Protein AF-A0A7S0G8K8-F1 (afdb_monomer_lite)

pLDDT: mean 78.52, std 16.28, range [44.81, 98.12]

Secondary structure (DSSP, 8-state):
----EEEETTT--EEEHHHHIIIIITTT--B-TTT--B--GGGEEES--TT-HHHHHHHHHHHHHHHHHHHHHHHHTS---HHHHHHHHHHHHHHHHHHHHT-

Sequence (103 aa):
KNSHVVAVKTTGNVYSYDAVKELNLKTRSMKDLLTGEPFVKKDILTLADKGNLSLRRIADSKVRQRAMDERKKSQASVRLDSTATRALNQASKNTELVEKNNQ

Organism: NCBI:txid101924

Foldseek 3Di:
DFFWKKAQQVPRDIDTPVCCCVPPVVVVQQADPPPRHHGDPVRIGIDDGPPCCVVVCVVVVVVVVVVVVVVVVVVVPPPDDPVVVVVVVVVVVVVVVVVVVVD

Structure (mmCIF, N/CA/C/O backbone):
data_AF-A0A7S0G8K8-F1
#
_entry.id   AF-A0A7S0G8K8-F1
#
loop_
_atom_site.group_PDB
_atom_site.id
_atom_site.type_symbol
_atom_site.label_atom_id
_atom_site.label_alt_id
_atom_site.label_comp_id
_atom_site.label_asym_id
_atom_site.label_entity_id
_atom_site.label_seq_id
_atom_site.pdbx_PDB_ins_code
_atom_site.Cartn_x
_atom_site.Cartn_y
_atom_site.Cartn_z
_atom_site.occupancy
_atom_site.B_iso_or_equiv
_atom_site.auth_seq_id
_atom_site.auth_comp_id
_atom_site.auth_asym_id
_atom_site.auth_atom_id
_atom_site.pdbx_PDB_model_num
ATOM 1 N N . LYS A 1 1 ? 11.263 9.135 2.240 1.00 51.28 1 LYS A N 1
ATOM 2 C CA . LYS A 1 1 ? 9.821 8.778 2.254 1.00 51.28 1 LYS A CA 1
ATOM 3 C C . LYS A 1 1 ? 9.556 7.859 1.066 1.00 51.28 1 LYS A C 1
ATOM 5 O O . LYS A 1 1 ? 9.678 8.321 -0.061 1.00 51.28 1 LYS A O 1
ATOM 10 N N . ASN A 1 2 ? 9.279 6.573 1.294 1.00 54.66 2 ASN A N 1
ATOM 11 C CA . ASN A 1 2 ? 8.923 5.648 0.213 1.00 54.66 2 ASN A CA 1
ATOM 12 C C . ASN A 1 2 ? 7.427 5.780 -0.067 1.00 54.66 2 ASN A C 1
ATOM 14 O O . ASN A 1 2 ? 6.620 5.086 0.547 1.00 54.66 2 ASN A O 1
ATOM 18 N N . SER A 1 3 ? 7.073 6.700 -0.965 1.00 67.69 3 SER A N 1
ATOM 19 C CA . SER A 1 3 ? 5.704 6.893 -1.446 1.00 67.69 3 SER A CA 1
ATOM 20 C C . SER A 1 3 ? 5.290 5.704 -2.309 1.00 67.69 3 SER A C 1
ATOM 22 O O . SER A 1 3 ? 5.483 5.720 -3.523 1.00 67.69 3 SER A O 1
ATOM 24 N N . HIS A 1 4 ? 4.768 4.660 -1.673 1.00 85.56 4 HIS A N 1
ATOM 25 C CA . HIS A 1 4 ? 4.140 3.536 -2.353 1.00 85.56 4 HIS A CA 1
ATOM 26 C C . HIS A 1 4 ? 2.678 3.437 -1.939 1.00 85.56 4 HIS A C 1
ATOM 28 O O . HIS A 1 4 ? 2.285 3.818 -0.831 1.00 85.56 4 HIS A O 1
ATOM 34 N N . VAL A 1 5 ? 1.876 2.957 -2.879 1.00 93.00 5 VAL A N 1
ATOM 35 C CA . VAL A 1 5 ? 0.455 2.701 -2.682 1.00 93.00 5 VAL A CA 1
ATOM 36 C C . VAL A 1 5 ? 0.232 1.217 -2.455 1.00 93.00 5 VAL A C 1
ATOM 38 O O . VAL A 1 5 ? 0.970 0.371 -2.978 1.00 93.00 5 VAL A O 1
ATOM 41 N N . VAL A 1 6 ? -0.790 0.922 -1.665 1.00 94.81 6 VAL A N 1
ATOM 42 C CA . VAL A 1 6 ? -1.239 -0.432 -1.375 1.00 94.81 6 VAL A CA 1
ATOM 43 C C . VAL A 1 6 ? -2.720 -0.567 -1.697 1.00 94.81 6 VAL A C 1
ATOM 45 O O . VAL A 1 6 ? -3.472 0.391 -1.537 1.00 94.81 6 VAL A O 1
ATOM 48 N N . ALA A 1 7 ? -3.133 -1.748 -2.133 1.00 97.12 7 ALA A N 1
ATOM 49 C CA . ALA A 1 7 ? -4.530 -2.122 -2.276 1.00 97.12 7 ALA A CA 1
ATOM 50 C C . ALA A 1 7 ? -4.940 -3.082 -1.159 1.00 97.12 7 ALA A C 1
ATOM 52 O O . ALA A 1 7 ? -4.156 -3.950 -0.771 1.00 97.12 7 ALA A O 1
ATOM 53 N N . VAL A 1 8 ? -6.171 -2.951 -0.673 1.00 97.94 8 VAL A N 1
ATOM 54 C CA . VAL A 1 8 ? -6.815 -3.959 0.172 1.00 97.94 8 VAL A CA 1
ATOM 55 C C . VAL A 1 8 ? -7.486 -4.975 -0.749 1.00 97.94 8 VAL A C 1
ATOM 57 O O . VAL A 1 8 ? -8.381 -4.634 -1.513 1.00 97.94 8 VAL A O 1
ATOM 60 N N . LYS A 1 9 ? -7.038 -6.234 -0.714 1.00 97.25 9 LYS A N 1
ATOM 61 C CA . LYS A 1 9 ? -7.471 -7.289 -1.646 1.00 97.25 9 LYS A CA 1
ATOM 62 C C . LYS A 1 9 ? -8.978 -7.555 -1.609 1.00 97.25 9 LYS A C 1
ATOM 64 O O . LYS A 1 9 ? -9.545 -7.883 -2.645 1.00 97.25 9 LYS A O 1
ATOM 69 N N . THR A 1 10 ? -9.597 -7.478 -0.432 1.00 97.00 10 THR A N 1
ATOM 70 C CA . THR A 1 10 ? -11.015 -7.814 -0.236 1.00 97.00 10 THR A CA 1
ATOM 71 C C . THR A 1 10 ? -11.944 -6.779 -0.863 1.00 97.00 10 THR A C 1
ATOM 73 O O . THR A 1 10 ? -12.896 -7.158 -1.534 1.00 97.00 10 THR A O 1
ATOM 76 N N . THR A 1 11 ? -11.631 -5.493 -0.705 1.00 97.88 11 THR A N 1
ATOM 77 C CA . THR A 1 11 ? -12.471 -4.371 -1.156 1.00 97.88 11 THR A CA 1
ATOM 78 C C . THR A 1 11 ? -12.013 -3.767 -2.481 1.00 97.88 11 THR A C 1
ATOM 80 O O . THR A 1 11 ? -12.770 -3.065 -3.143 1.00 97.88 11 THR A O 1
ATOM 83 N N . GLY A 1 12 ? -10.757 -3.997 -2.871 1.00 96.56 12 GLY A N 1
ATOM 84 C CA . GLY A 1 12 ? -10.126 -3.364 -4.029 1.00 96.56 12 GLY A CA 1
ATOM 85 C C . GLY A 1 12 ? -9.723 -1.902 -3.802 1.00 96.56 12 GLY A C 1
ATOM 86 O O . GLY A 1 12 ? -9.163 -1.286 -4.710 1.00 96.56 12 GLY A O 1
ATOM 87 N N . ASN A 1 13 ? -9.958 -1.342 -2.610 1.00 97.81 13 ASN A N 1
ATOM 88 C CA . ASN A 1 13 ? -9.633 0.050 -2.317 1.00 97.81 13 ASN A CA 1
ATOM 89 C C . ASN A 1 13 ? -8.119 0.273 -2.249 1.00 97.81 13 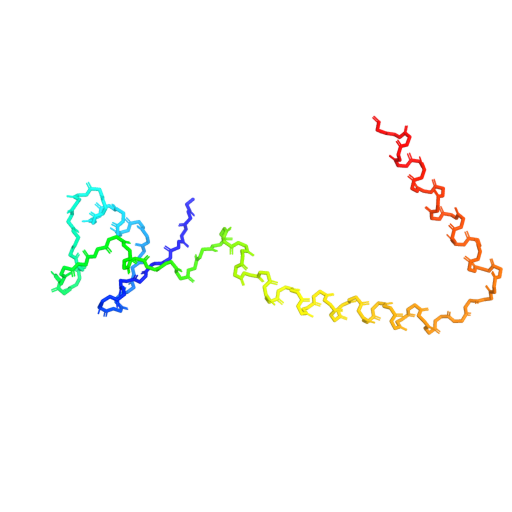ASN A C 1
ATOM 91 O O . ASN A 1 13 ? -7.372 -0.546 -1.705 1.00 97.81 13 ASN A O 1
ATOM 95 N N . VAL A 1 14 ? -7.667 1.412 -2.782 1.00 96.56 14 VAL A N 1
ATOM 96 C CA . VAL A 1 14 ? -6.248 1.780 -2.873 1.00 96.56 14 VAL A CA 1
ATOM 97 C C . VAL A 1 14 ? -5.952 2.968 -1.967 1.00 96.56 14 VAL A C 1
ATOM 99 O O . VAL A 1 14 ? -6.632 3.991 -2.017 1.00 96.56 14 VAL A O 1
ATOM 102 N N . TYR A 1 15 ? -4.888 2.852 -1.177 1.00 95.75 15 TYR A N 1
ATOM 103 C CA . TYR A 1 15 ? -4.471 3.849 -0.199 1.00 95.75 15 TYR A CA 1
ATOM 104 C C . TYR A 1 15 ? -2.968 4.111 -0.275 1.00 95.75 15 TYR A C 1
ATOM 106 O O . TYR A 1 15 ? -2.189 3.317 -0.812 1.00 95.75 15 TYR A O 1
ATOM 114 N N . SER A 1 16 ? -2.528 5.217 0.326 1.00 94.44 16 SER A N 1
ATOM 115 C CA . SER A 1 16 ? -1.111 5.384 0.638 1.00 94.44 16 SER A CA 1
ATOM 116 C C . SER A 1 16 ? -0.701 4.382 1.720 1.00 94.44 16 SER A C 1
ATOM 118 O O . SER A 1 16 ? -1.456 4.116 2.660 1.00 94.44 16 SER A O 1
ATOM 120 N N . TYR A 1 17 ? 0.516 3.840 1.623 1.00 94.19 17 TYR A N 1
ATOM 121 C CA . TYR A 1 17 ? 1.030 2.959 2.672 1.00 94.19 17 TYR A CA 1
ATOM 122 C C . TYR A 1 17 ? 1.060 3.649 4.041 1.00 94.19 17 TYR A C 1
ATOM 124 O O . TYR A 1 17 ? 0.772 3.014 5.050 1.00 94.19 17 TYR A O 1
ATOM 132 N N . ASP A 1 18 ? 1.353 4.953 4.078 1.00 93.88 18 ASP A N 1
ATOM 133 C CA . ASP A 1 18 ? 1.359 5.730 5.319 1.00 93.88 18 ASP A CA 1
ATOM 134 C C . ASP A 1 18 ? -0.025 5.728 5.992 1.00 93.88 18 ASP A C 1
ATOM 136 O O . ASP A 1 18 ? -0.103 5.507 7.197 1.00 93.88 18 ASP A O 1
ATOM 140 N N . ALA A 1 19 ? -1.121 5.872 5.234 1.00 95.25 19 ALA A N 1
ATOM 141 C CA . ALA A 1 19 ? -2.471 5.812 5.796 1.00 95.25 19 ALA A CA 1
ATOM 142 C C . ALA A 1 19 ? -2.773 4.436 6.407 1.00 95.25 19 ALA A C 1
ATOM 144 O O . ALA A 1 19 ? -3.171 4.352 7.568 1.00 95.25 19 ALA A O 1
ATOM 145 N N . VAL A 1 20 ? -2.506 3.353 5.670 1.00 95.69 20 VAL A N 1
ATOM 146 C CA . VAL A 1 20 ? -2.726 1.981 6.167 1.00 95.69 20 VAL A CA 1
ATOM 147 C C . VAL A 1 20 ? -1.822 1.674 7.364 1.00 95.69 20 VAL A C 1
ATOM 149 O O . VAL A 1 20 ? -2.221 1.006 8.319 1.00 95.69 20 VAL A O 1
ATOM 152 N N . LYS A 1 21 ? -0.594 2.196 7.367 1.00 95.19 21 LYS A N 1
ATOM 153 C CA . LYS A 1 21 ? 0.340 2.040 8.481 1.00 95.19 21 LYS A CA 1
ATOM 154 C C . LYS A 1 21 ? -0.169 2.724 9.747 1.00 95.19 21 LYS A C 1
ATOM 156 O O . LYS A 1 21 ? -0.186 2.085 10.798 1.00 95.19 21 LYS A O 1
ATOM 161 N N . GLU A 1 22 ? -0.545 3.996 9.661 1.00 96.50 22 GLU A N 1
ATOM 162 C CA . GLU A 1 22 ? -0.967 4.781 10.823 1.00 96.50 22 GLU A CA 1
ATOM 163 C C . GLU A 1 22 ? -2.347 4.354 11.334 1.00 96.50 22 GLU A C 1
ATOM 165 O O . GLU A 1 22 ? -2.517 4.196 12.538 1.00 96.50 22 GLU A O 1
ATOM 170 N N . LEU A 1 23 ? -3.311 4.111 10.441 1.00 97.31 23 LEU A N 1
ATOM 171 C CA . LEU A 1 23 ? -4.715 3.915 10.813 1.00 97.31 23 LEU A CA 1
ATOM 172 C C . LEU A 1 23 ? -5.129 2.452 10.972 1.00 97.31 23 LEU A C 1
ATOM 174 O O . LEU A 1 23 ? -6.105 2.196 11.675 1.00 97.31 23 LEU A O 1
ATOM 178 N N . ASN A 1 24 ? -4.396 1.501 10.379 1.00 97.69 24 ASN A N 1
ATOM 179 C CA . ASN A 1 24 ? -4.695 0.072 10.503 1.00 97.69 24 ASN A CA 1
ATOM 180 C C . ASN A 1 24 ? -3.604 -0.692 11.259 1.00 97.69 24 ASN A C 1
ATOM 182 O O . ASN A 1 24 ? -3.877 -1.341 12.269 1.00 97.69 24 ASN A O 1
ATOM 186 N N . LEU A 1 25 ? -2.353 -0.629 10.790 1.00 96.62 25 LEU A N 1
ATOM 187 C CA . LEU A 1 25 ? -1.283 -1.485 11.319 1.00 96.62 25 LEU A CA 1
ATOM 188 C C . LEU A 1 25 ? -0.855 -1.090 12.737 1.00 96.62 25 LEU A C 1
ATOM 190 O O . LEU A 1 25 ? -0.671 -1.968 13.579 1.00 96.62 25 LEU A O 1
ATOM 194 N N . LYS A 1 26 ? -0.692 0.209 13.015 1.00 96.94 26 LYS A N 1
ATOM 195 C CA . LYS A 1 26 ? -0.299 0.691 14.350 1.00 96.94 26 LYS A CA 1
ATOM 196 C C . LYS A 1 26 ? -1.426 0.582 15.372 1.00 96.94 26 LYS A C 1
ATOM 198 O O . LYS A 1 26 ? -1.183 0.173 16.502 1.00 96.94 26 LYS A O 1
ATOM 203 N N . THR A 1 27 ? -2.645 0.920 14.967 1.00 96.75 27 THR A N 1
ATOM 204 C CA . THR A 1 27 ? -3.847 0.882 15.819 1.00 96.75 27 THR A CA 1
ATOM 205 C C . THR A 1 27 ? -4.391 -0.533 16.013 1.00 96.75 27 THR A C 1
ATOM 207 O O . THR A 1 27 ? -5.250 -0.739 16.864 1.00 96.75 27 THR A O 1
ATOM 210 N N . ARG A 1 28 ? -3.917 -1.507 15.220 1.00 95.44 28 ARG A N 1
ATOM 211 C CA . ARG A 1 28 ? -4.458 -2.874 15.121 1.00 95.44 28 ARG A CA 1
ATOM 212 C C . ARG A 1 28 ? -5.925 -2.921 14.668 1.00 95.44 28 ARG A C 1
ATOM 214 O O . ARG A 1 28 ? -6.600 -3.926 14.877 1.00 95.44 28 ARG A O 1
ATOM 221 N N . SER A 1 29 ? -6.410 -1.866 14.012 1.00 96.50 29 SER A N 1
ATOM 222 C CA . SER A 1 29 ? -7.751 -1.810 13.428 1.00 96.50 29 SER A CA 1
ATOM 223 C C . SER A 1 29 ? -7.713 -2.297 11.980 1.00 96.50 29 SER A C 1
ATOM 225 O O . SER A 1 29 ? -7.481 -1.527 11.053 1.00 96.50 29 SER A O 1
ATOM 227 N N . MET A 1 30 ? -7.913 -3.595 11.758 1.00 97.38 30 MET A N 1
ATOM 228 C CA . MET A 1 30 ? -7.848 -4.202 10.421 1.00 97.38 30 MET A CA 1
ATOM 229 C C . MET A 1 30 ? -9.202 -4.151 9.702 1.00 97.38 30 MET A C 1
ATOM 231 O O . MET A 1 30 ? -9.793 -5.177 9.371 1.00 97.38 30 MET A O 1
ATOM 235 N N . LYS A 1 31 ? -9.708 -2.931 9.516 1.00 98.06 31 LYS A N 1
ATOM 236 C CA . LYS A 1 31 ? -10.942 -2.627 8.789 1.00 98.06 31 LYS A CA 1
ATOM 237 C C . LYS A 1 31 ? -10.654 -1.642 7.672 1.00 98.06 31 LYS A C 1
ATOM 239 O O . LYS A 1 31 ? -9.910 -0.683 7.877 1.00 98.06 31 LYS A O 1
ATOM 244 N N . ASP A 1 32 ? -11.200 -1.903 6.496 1.00 98.00 32 ASP A N 1
ATOM 245 C CA . ASP A 1 32 ? -11.048 -1.038 5.336 1.00 98.00 32 ASP A CA 1
ATOM 246 C C . ASP A 1 32 ? -11.507 0.390 5.676 1.00 98.00 32 ASP A C 1
ATOM 248 O O . ASP A 1 32 ? -12.515 0.584 6.357 1.00 98.00 32 ASP A O 1
ATOM 252 N N . LEU A 1 33 ? -10.736 1.391 5.246 1.00 97.00 33 LEU A N 1
ATOM 253 C CA . LEU A 1 33 ? -10.903 2.772 5.711 1.00 97.00 33 LEU A CA 1
ATOM 254 C C . LEU A 1 33 ? -12.170 3.450 5.170 1.00 97.00 33 LEU A C 1
ATOM 256 O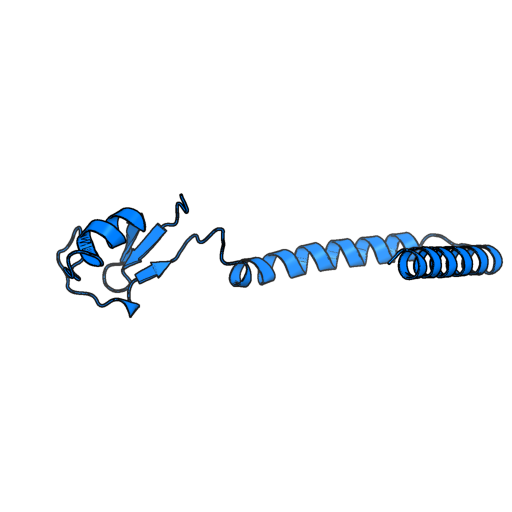 O . LEU A 1 33 ? -12.590 4.454 5.738 1.00 97.00 33 LEU A O 1
ATOM 260 N N . LEU A 1 34 ? -12.756 2.938 4.082 1.00 97.31 34 LEU A N 1
ATOM 261 C CA . LEU A 1 34 ? -13.972 3.499 3.481 1.00 97.31 34 LEU A CA 1
ATOM 262 C C . LEU A 1 34 ? -15.209 2.667 3.811 1.00 97.31 34 LEU A C 1
ATOM 264 O O . LEU A 1 34 ? -16.263 3.218 4.111 1.00 97.31 34 LEU A O 1
ATOM 268 N N . THR A 1 35 ? -15.083 1.345 3.750 1.00 97.56 35 THR A N 1
ATOM 269 C CA . THR A 1 35 ? -16.221 0.419 3.874 1.00 97.56 35 THR A CA 1
ATOM 270 C C . THR A 1 35 ? -16.372 -0.152 5.282 1.00 97.56 35 THR A C 1
ATOM 272 O O . THR A 1 35 ? -17.446 -0.617 5.652 1.00 97.56 35 THR A O 1
ATOM 275 N N . GLY A 1 36 ? -15.307 -0.134 6.089 1.00 96.62 36 GLY A N 1
ATOM 276 C CA . GLY A 1 36 ? -15.279 -0.776 7.401 1.00 96.62 36 GLY A CA 1
ATOM 277 C C . GLY A 1 36 ? -15.202 -2.306 7.352 1.00 96.62 36 GLY A C 1
ATOM 278 O O . GLY A 1 36 ? -15.206 -2.937 8.415 1.00 96.62 36 GLY A O 1
ATOM 279 N N . GLU A 1 37 ? -15.110 -2.910 6.163 1.00 98.00 37 GLU A N 1
ATOM 280 C CA . GLU A 1 37 ? -15.015 -4.360 6.011 1.00 98.00 37 GLU A CA 1
ATOM 281 C C . GLU A 1 37 ? -13.730 -4.897 6.653 1.00 98.00 37 GLU A C 1
ATOM 283 O O . GLU A 1 37 ? -12.648 -4.330 6.457 1.00 98.00 37 GLU A O 1
ATOM 288 N N . PRO A 1 38 ? -13.809 -5.981 7.444 1.00 97.94 38 PRO A N 1
ATOM 289 C CA . PRO A 1 38 ? -12.631 -6.564 8.058 1.00 97.94 38 PRO A CA 1
ATOM 290 C C . PRO A 1 38 ? -11.722 -7.185 6.992 1.00 97.94 38 PRO A C 1
ATOM 292 O O . PRO A 1 38 ? -12.179 -7.878 6.086 1.00 97.94 38 PRO A O 1
ATOM 295 N N . PHE A 1 39 ? -10.417 -6.992 7.143 1.00 98.12 39 PHE A N 1
ATOM 296 C CA . PHE A 1 39 ? -9.402 -7.642 6.317 1.00 98.12 39 PHE A CA 1
ATOM 297 C C . PHE A 1 39 ? -8.243 -8.125 7.190 1.00 98.12 39 PHE A C 1
ATOM 299 O O . PHE A 1 39 ? -8.192 -7.868 8.392 1.00 98.12 39 PHE A O 1
ATOM 306 N N . VAL A 1 40 ? -7.290 -8.853 6.613 1.00 97.88 40 VAL A N 1
ATOM 307 C CA . VAL A 1 40 ? -6.093 -9.307 7.335 1.00 97.88 40 VAL A CA 1
ATOM 308 C C . VAL A 1 40 ? -4.821 -8.798 6.676 1.00 97.88 40 VAL A C 1
ATOM 310 O O . VAL A 1 40 ? -4.806 -8.394 5.522 1.00 97.88 40 VAL A O 1
ATOM 313 N N . LYS A 1 41 ? -3.696 -8.816 7.398 1.00 96.31 41 LYS A N 1
ATOM 314 C CA . LYS A 1 41 ? -2.448 -8.188 6.926 1.00 96.31 41 LYS A CA 1
ATOM 315 C C . LYS A 1 41 ? -1.954 -8.752 5.584 1.00 96.31 41 LYS A C 1
ATOM 317 O O . LYS A 1 41 ? -1.352 -8.018 4.810 1.00 96.31 41 LYS A O 1
ATOM 322 N N . LYS A 1 42 ? -2.245 -10.029 5.302 1.00 96.88 42 LYS A N 1
ATOM 323 C CA . LYS A 1 42 ? -1.954 -10.695 4.017 1.00 96.88 42 LYS A CA 1
ATOM 324 C C . LYS A 1 42 ? -2.746 -10.133 2.827 1.00 96.88 42 LYS A C 1
ATOM 326 O O . LYS A 1 42 ? -2.369 -10.393 1.691 1.00 96.88 42 LYS A O 1
ATOM 331 N N . ASP A 1 43 ? -3.811 -9.379 3.082 1.00 97.31 43 ASP A N 1
ATOM 332 C CA . ASP A 1 43 ? -4.648 -8.762 2.053 1.00 97.31 43 ASP A CA 1
ATOM 333 C C . ASP A 1 43 ? -4.115 -7.394 1.606 1.00 97.31 43 ASP A C 1
ATOM 335 O O . ASP A 1 43 ? -4.659 -6.812 0.674 1.00 97.31 43 ASP A O 1
ATOM 339 N N . ILE A 1 44 ? -3.055 -6.872 2.232 1.00 96.19 44 ILE A N 1
ATOM 340 C CA . ILE A 1 44 ? -2.418 -5.614 1.827 1.00 96.19 44 ILE A CA 1
ATOM 341 C C . ILE A 1 44 ? -1.433 -5.903 0.687 1.00 96.19 44 ILE A C 1
ATOM 343 O O . ILE A 1 44 ? -0.399 -6.540 0.894 1.00 96.19 44 ILE A O 1
ATOM 347 N N . LEU A 1 45 ? -1.740 -5.415 -0.513 1.00 93.69 45 LEU A N 1
ATOM 348 C CA . LEU A 1 45 ? -0.953 -5.627 -1.729 1.00 93.69 45 LEU A CA 1
ATOM 349 C C . LEU A 1 45 ? -0.223 -4.346 -2.134 1.00 93.69 45 LEU A C 1
ATOM 351 O O . LEU A 1 45 ? -0.862 -3.349 -2.448 1.00 93.69 45 LEU A O 1
ATOM 355 N N . THR A 1 46 ? 1.107 -4.360 -2.188 1.00 91.00 46 THR A N 1
ATOM 356 C CA . THR A 1 46 ? 1.889 -3.200 -2.649 1.00 91.00 46 THR A CA 1
ATOM 357 C C . THR A 1 46 ? 1.907 -3.104 -4.175 1.00 91.00 46 THR A C 1
ATOM 359 O O . THR A 1 46 ? 2.366 -4.030 -4.839 1.00 91.00 46 THR A O 1
ATOM 362 N N . LEU A 1 47 ? 1.463 -1.971 -4.735 1.00 85.75 47 LEU A N 1
ATOM 363 C CA . LEU A 1 47 ? 1.326 -1.788 -6.190 1.00 85.75 47 LEU A CA 1
ATOM 364 C C . LEU A 1 47 ? 2.473 -0.995 -6.840 1.00 85.75 47 LEU A C 1
ATOM 366 O O . LEU A 1 47 ? 2.721 -1.141 -8.033 1.00 85.75 47 LEU A O 1
ATOM 370 N N . ALA A 1 48 ? 3.190 -0.162 -6.084 1.00 73.19 48 ALA A N 1
ATOM 371 C CA . ALA A 1 48 ? 4.240 0.701 -6.630 1.00 73.19 48 ALA A CA 1
ATOM 372 C C . ALA A 1 48 ? 5.427 0.809 -5.671 1.00 73.19 48 ALA A C 1
ATOM 374 O O . ALA A 1 48 ? 5.672 1.858 -5.079 1.00 73.19 48 ALA A O 1
ATOM 375 N N . ASP A 1 49 ? 6.167 -0.282 -5.493 1.00 63.06 49 ASP A N 1
ATOM 376 C CA . ASP A 1 49 ? 7.399 -0.235 -4.712 1.00 63.06 49 ASP A CA 1
ATOM 377 C C . ASP A 1 49 ? 8.591 0.104 -5.615 1.00 63.06 49 ASP A C 1
ATOM 379 O O . ASP A 1 49 ? 9.096 -0.744 -6.355 1.00 63.06 49 ASP A O 1
ATOM 383 N N . LYS A 1 50 ? 9.066 1.354 -5.540 1.00 61.22 50 LYS A N 1
ATOM 384 C CA . LYS A 1 50 ? 10.287 1.793 -6.240 1.00 61.22 50 LYS A CA 1
ATOM 385 C C . LYS A 1 50 ? 11.530 0.989 -5.815 1.00 61.22 50 LYS A C 1
ATOM 387 O O . LYS A 1 50 ? 12.507 0.978 -6.560 1.00 61.22 50 LYS A O 1
ATOM 392 N N . GLY A 1 51 ? 11.501 0.326 -4.654 1.00 62.94 51 GLY A N 1
ATOM 393 C CA . GLY A 1 51 ? 12.581 -0.513 -4.134 1.00 62.94 51 GLY A CA 1
ATOM 394 C C . GLY A 1 51 ? 12.502 -1.987 -4.540 1.00 62.94 51 GLY A C 1
ATOM 395 O O . GLY A 1 51 ? 13.496 -2.704 -4.411 1.00 62.94 51 GLY A O 1
ATOM 396 N N . ASN A 1 52 ? 11.372 -2.462 -5.076 1.00 59.00 52 ASN A N 1
ATOM 397 C CA . ASN A 1 52 ? 11.207 -3.876 -5.408 1.00 59.00 52 ASN A CA 1
ATOM 398 C C . ASN A 1 52 ? 11.673 -4.179 -6.843 1.00 59.00 52 ASN A C 1
ATOM 400 O O . ASN A 1 52 ? 10.896 -4.362 -7.781 1.00 59.00 52 ASN A O 1
ATOM 404 N N . LEU A 1 53 ? 12.999 -4.249 -7.001 1.00 55.31 53 LEU A N 1
ATOM 405 C CA . LEU A 1 53 ? 13.707 -4.558 -8.253 1.00 55.31 53 LEU A CA 1
ATOM 406 C C . LEU A 1 53 ? 13.345 -5.927 -8.861 1.00 55.31 53 LEU A C 1
ATOM 408 O O . LEU A 1 53 ? 13.723 -6.206 -9.999 1.00 55.31 53 LEU A O 1
ATOM 412 N N . SER A 1 54 ? 12.663 -6.806 -8.120 1.00 56.81 54 SER A N 1
ATOM 413 C CA . SER A 1 54 ? 12.316 -8.151 -8.593 1.00 56.81 54 SER A CA 1
ATOM 414 C C . SER A 1 54 ? 11.258 -8.129 -9.702 1.00 56.81 54 SER A C 1
ATOM 416 O O . SER A 1 54 ? 11.428 -8.816 -10.707 1.00 56.81 54 SER A O 1
ATOM 418 N N . LEU A 1 55 ? 10.240 -7.267 -9.589 1.00 55.66 55 LEU A N 1
ATOM 419 C CA . LEU A 1 55 ? 9.200 -7.095 -10.612 1.00 55.66 55 LEU A CA 1
ATOM 420 C C . LEU A 1 55 ? 9.701 -6.284 -11.818 1.00 55.66 55 LEU A C 1
ATOM 422 O O . LEU A 1 55 ? 9.320 -6.558 -12.954 1.00 55.66 55 LEU A O 1
ATOM 426 N N . ARG A 1 56 ? 10.626 -5.337 -11.604 1.00 55.25 56 ARG A N 1
ATOM 427 C CA . ARG A 1 56 ? 11.243 -4.545 -12.684 1.00 55.25 56 ARG A CA 1
ATOM 428 C C . ARG A 1 56 ? 12.186 -5.363 -13.577 1.00 55.25 56 ARG A C 1
ATOM 430 O O . ARG A 1 56 ? 12.284 -5.090 -14.773 1.00 55.25 56 ARG A O 1
ATOM 437 N N . ARG A 1 57 ? 12.848 -6.392 -13.031 1.00 54.94 57 ARG A N 1
ATOM 438 C CA . ARG A 1 57 ? 13.815 -7.234 -13.766 1.00 54.94 57 ARG A CA 1
ATOM 439 C C . ARG A 1 57 ? 13.252 -7.841 -15.057 1.00 54.94 57 ARG A C 1
ATOM 441 O O . ARG A 1 57 ? 13.999 -7.981 -16.023 1.00 54.94 57 ARG A O 1
ATOM 448 N N . ILE A 1 58 ? 11.957 -8.162 -15.097 1.00 57.25 58 ILE A N 1
ATOM 449 C CA . ILE A 1 58 ? 11.321 -8.787 -16.269 1.00 57.25 58 ILE A CA 1
ATOM 450 C C . ILE A 1 58 ? 11.254 -7.810 -17.456 1.00 57.25 58 ILE A C 1
ATOM 452 O O . ILE A 1 58 ? 11.468 -8.214 -18.600 1.00 57.25 58 ILE A O 1
ATOM 456 N N . ALA A 1 59 ? 11.016 -6.521 -17.196 1.00 56.81 59 ALA A N 1
ATOM 457 C CA . ALA A 1 59 ? 10.992 -5.495 -18.236 1.00 56.81 59 ALA A CA 1
ATOM 458 C C . ALA A 1 59 ? 12.410 -5.133 -18.717 1.00 56.81 59 ALA A C 1
ATOM 460 O O . ALA A 1 59 ? 12.657 -5.071 -19.924 1.00 56.81 59 ALA A O 1
ATOM 461 N N . ASP A 1 60 ? 13.363 -4.981 -17.788 1.00 58.84 60 ASP A N 1
ATOM 462 C CA . ASP A 1 60 ? 14.747 -4.598 -18.109 1.00 58.84 60 ASP A CA 1
ATOM 463 C C . ASP A 1 60 ? 15.491 -5.680 -18.915 1.00 58.84 60 ASP A C 1
ATOM 465 O O . ASP A 1 60 ? 16.331 -5.356 -19.756 1.00 58.84 60 ASP A O 1
ATOM 469 N N . SER A 1 61 ? 15.184 -6.966 -18.699 1.00 60.56 61 SER A N 1
ATOM 470 C CA . SER A 1 61 ? 15.838 -8.078 -19.405 1.00 60.56 61 SER A CA 1
ATOM 471 C C . SER A 1 61 ? 15.655 -8.002 -20.927 1.00 60.56 61 SER A C 1
ATOM 473 O O . SER A 1 61 ? 16.627 -8.158 -21.664 1.00 60.56 61 SER A O 1
ATOM 475 N N . LYS A 1 62 ? 14.450 -7.678 -21.417 1.00 63.88 62 LYS A N 1
ATOM 476 C CA . LYS A 1 62 ? 14.168 -7.624 -22.864 1.00 63.88 62 LYS A CA 1
ATOM 477 C C . LYS A 1 62 ? 14.839 -6.437 -23.552 1.00 63.88 62 LYS A C 1
ATOM 479 O O . LYS A 1 62 ? 15.360 -6.582 -24.655 1.00 63.88 62 LYS A O 1
ATOM 484 N N . VAL A 1 63 ? 14.838 -5.274 -22.902 1.00 70.06 63 VAL A N 1
ATOM 485 C CA . VAL A 1 63 ? 15.480 -4.060 -23.432 1.00 70.06 63 VAL A CA 1
ATOM 486 C C . VAL A 1 63 ? 16.997 -4.234 -23.462 1.00 70.06 63 VAL A C 1
ATOM 488 O O . VAL A 1 63 ? 17.637 -3.934 -24.468 1.00 70.06 63 VAL A O 1
ATOM 491 N N . ARG A 1 64 ? 17.570 -4.792 -22.388 1.00 65.88 64 ARG A N 1
ATOM 492 C CA . ARG A 1 64 ? 19.007 -5.059 -22.299 1.00 65.88 64 ARG A CA 1
ATOM 493 C C . ARG A 1 64 ? 19.449 -6.127 -23.305 1.00 65.88 64 ARG A C 1
ATOM 495 O O . ARG A 1 64 ? 20.495 -5.947 -23.915 1.00 65.88 64 ARG A O 1
ATOM 502 N N . GLN A 1 65 ? 18.654 -7.174 -23.544 1.00 70.69 65 GLN A N 1
ATOM 503 C CA . GLN A 1 65 ? 18.969 -8.186 -24.559 1.00 70.69 65 GLN A CA 1
ATOM 504 C C . GLN A 1 65 ? 18.999 -7.589 -25.973 1.00 70.69 65 GLN A C 1
ATOM 506 O O . GLN A 1 65 ? 19.983 -7.771 -26.681 1.00 70.69 65 GLN A O 1
ATOM 511 N N . ARG A 1 66 ? 17.986 -6.795 -26.352 1.00 73.00 66 ARG A N 1
ATOM 512 C CA . ARG A 1 66 ? 17.944 -6.125 -27.666 1.00 73.00 66 ARG A CA 1
ATOM 513 C C . ARG A 1 66 ? 19.140 -5.199 -27.887 1.00 73.00 66 ARG A C 1
ATOM 515 O O . ARG A 1 66 ? 19.777 -5.272 -28.930 1.00 73.00 66 ARG A O 1
ATOM 522 N N . ALA A 1 67 ? 19.499 -4.399 -26.881 1.00 75.25 67 ALA A N 1
ATOM 523 C CA . ALA A 1 67 ? 20.666 -3.523 -26.958 1.00 75.25 67 ALA A CA 1
ATOM 524 C C . ALA A 1 67 ? 21.989 -4.303 -27.117 1.00 75.25 67 ALA A C 1
ATOM 526 O O . ALA A 1 67 ? 22.911 -3.839 -27.788 1.00 75.25 67 ALA A O 1
ATOM 527 N N . MET A 1 68 ? 22.099 -5.494 -26.515 1.00 70.31 68 MET A N 1
ATOM 528 C CA . MET A 1 68 ? 23.270 -6.367 -26.666 1.00 70.31 68 MET A CA 1
ATOM 529 C C . MET A 1 68 ? 23.311 -7.051 -28.038 1.00 70.31 68 MET A C 1
ATOM 531 O O . MET A 1 68 ? 24.387 -7.167 -28.626 1.00 70.31 68 MET A O 1
ATOM 535 N N . ASP A 1 69 ? 22.160 -7.463 -28.570 1.00 76.19 69 ASP A N 1
ATOM 536 C CA . ASP A 1 69 ? 22.052 -8.082 -29.895 1.00 76.19 69 ASP A CA 1
ATOM 537 C C . ASP A 1 69 ? 22.370 -7.070 -31.011 1.00 76.19 69 ASP A C 1
ATOM 539 O O . ASP A 1 69 ? 23.108 -7.387 -31.948 1.00 76.19 69 ASP A O 1
ATOM 543 N N . GLU A 1 70 ? 21.910 -5.822 -30.879 1.00 75.19 70 GLU A N 1
ATOM 544 C CA . GLU A 1 70 ? 22.248 -4.721 -31.792 1.00 75.19 70 GLU A CA 1
ATOM 545 C C . GLU A 1 70 ? 23.749 -4.393 -31.772 1.00 75.19 70 GLU A C 1
ATOM 547 O O . GLU A 1 70 ? 24.358 -4.223 -32.831 1.00 75.19 70 GLU A O 1
ATOM 552 N N . ARG A 1 71 ? 24.380 -4.389 -30.586 1.00 69.88 71 ARG A N 1
ATOM 553 C CA . ARG A 1 71 ? 25.839 -4.225 -30.438 1.00 69.88 71 ARG A CA 1
ATOM 554 C C . ARG A 1 71 ? 26.636 -5.381 -31.048 1.00 69.88 71 ARG A C 1
ATOM 556 O O . ARG A 1 71 ? 27.673 -5.150 -31.665 1.00 69.88 71 ARG A O 1
ATOM 563 N N . LYS A 1 72 ? 26.169 -6.625 -30.907 1.00 66.94 72 LYS A N 1
ATOM 564 C CA . LYS A 1 72 ? 26.811 -7.785 -31.551 1.00 66.94 72 LYS A CA 1
ATOM 565 C C . LYS A 1 72 ? 26.710 -7.711 -33.071 1.00 66.94 72 LYS A C 1
ATOM 567 O O . LYS A 1 72 ? 27.683 -8.007 -33.761 1.00 66.94 72 LYS A O 1
ATOM 572 N N . LYS A 1 73 ? 25.557 -7.289 -33.600 1.00 67.06 73 LYS A N 1
ATOM 573 C CA . LYS A 1 73 ? 25.345 -7.143 -35.045 1.00 67.06 73 LYS A CA 1
ATOM 574 C C . LYS A 1 73 ? 26.229 -6.045 -35.644 1.00 67.06 73 LYS A C 1
ATOM 576 O O . LYS A 1 73 ? 26.779 -6.254 -36.721 1.00 67.06 73 LYS A O 1
ATOM 581 N N . SER A 1 74 ? 26.413 -4.925 -34.939 1.00 64.06 74 SER A N 1
ATOM 582 C CA . SER A 1 74 ? 27.293 -3.841 -35.394 1.00 64.06 74 SER A CA 1
ATOM 583 C C . SER A 1 74 ? 28.780 -4.209 -35.343 1.00 64.06 74 SER A C 1
ATOM 585 O O . SER A 1 74 ? 29.515 -3.833 -36.250 1.00 64.06 74 SER A O 1
ATOM 587 N N . GLN A 1 75 ? 29.230 -5.000 -34.361 1.00 60.34 75 GLN A N 1
ATOM 588 C CA . GLN A 1 75 ? 30.602 -5.533 -34.343 1.00 60.34 75 GLN A CA 1
ATOM 589 C C . GLN A 1 75 ? 30.847 -6.576 -35.440 1.00 60.34 75 GLN A C 1
ATOM 591 O O . G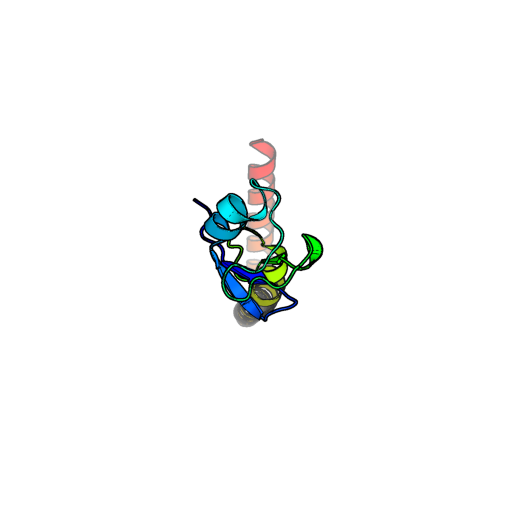LN A 1 75 ? 31.911 -6.573 -36.053 1.00 60.34 75 GLN A O 1
ATOM 596 N N . ALA A 1 76 ? 29.866 -7.434 -35.734 1.00 61.16 76 ALA A N 1
ATOM 597 C CA . ALA A 1 76 ? 29.988 -8.452 -36.779 1.00 61.16 76 ALA A CA 1
ATOM 598 C C . ALA A 1 76 ? 30.061 -7.865 -38.203 1.00 61.16 76 ALA A C 1
ATOM 600 O O . ALA A 1 76 ? 30.602 -8.505 -39.103 1.00 61.16 76 ALA A O 1
ATOM 601 N N . SER A 1 77 ? 29.534 -6.655 -38.42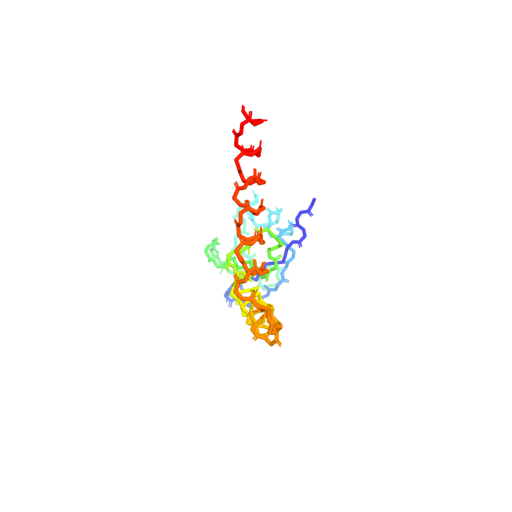8 1.00 60.88 77 SER A N 1
ATOM 602 C CA . SER A 1 77 ? 29.607 -5.979 -39.730 1.00 60.88 77 SER A CA 1
ATOM 603 C C . SER A 1 77 ? 30.921 -5.228 -39.976 1.00 60.88 77 SER A C 1
ATOM 605 O O . SER A 1 77 ? 31.167 -4.806 -41.106 1.00 60.88 77 SER A O 1
ATOM 607 N N . VAL A 1 78 ? 31.782 -5.065 -38.962 1.00 59.03 78 VAL A N 1
ATOM 608 C CA . VAL A 1 78 ? 33.123 -4.493 -39.151 1.00 59.03 78 VAL A CA 1
ATOM 609 C C . VAL A 1 78 ? 34.059 -5.616 -39.600 1.00 59.03 78 VAL A C 1
ATOM 611 O O . VAL A 1 78 ? 34.533 -6.412 -38.793 1.00 59.03 78 VAL A O 1
ATOM 614 N N . ARG A 1 79 ? 34.329 -5.705 -40.907 1.00 61.59 79 ARG A N 1
ATOM 615 C CA . ARG A 1 79 ? 35.351 -6.615 -41.448 1.00 61.59 79 ARG A CA 1
ATOM 616 C C . ARG A 1 79 ? 36.739 -6.104 -41.055 1.00 61.59 79 ARG A C 1
ATOM 618 O O . ARG A 1 79 ? 37.332 -5.306 -41.771 1.00 61.59 79 ARG A O 1
ATOM 625 N N . LEU A 1 80 ? 37.232 -6.540 -39.901 1.00 58.94 80 LEU A N 1
ATOM 626 C CA . LEU A 1 80 ? 38.627 -6.363 -39.505 1.00 58.94 80 LEU A CA 1
ATOM 627 C C . LEU A 1 80 ? 39.452 -7.524 -40.067 1.00 58.94 80 LEU A C 1
ATOM 629 O O . LEU A 1 80 ? 39.045 -8.680 -39.960 1.00 58.94 80 LEU A O 1
ATOM 633 N N . ASP A 1 81 ? 40.606 -7.219 -40.663 1.00 65.62 81 ASP A N 1
ATOM 634 C CA . ASP A 1 81 ? 41.586 -8.248 -41.013 1.00 65.62 81 ASP A CA 1
ATOM 635 C C . ASP A 1 81 ? 42.070 -8.974 -39.741 1.00 65.62 81 ASP A C 1
ATOM 637 O O . ASP A 1 81 ? 42.136 -8.391 -38.654 1.00 65.62 81 ASP A O 1
ATOM 641 N N . SER A 1 82 ? 42.433 -10.251 -39.878 1.00 72.38 82 SER A N 1
ATOM 642 C CA . SER A 1 82 ? 42.850 -11.138 -38.780 1.00 72.38 82 SER A CA 1
ATOM 643 C C . SER A 1 82 ? 43.955 -10.551 -37.885 1.00 72.38 82 SER A C 1
ATOM 645 O O . SER A 1 82 ? 44.069 -10.890 -36.703 1.00 72.38 82 SER A O 1
ATOM 647 N N . THR A 1 83 ? 44.777 -9.653 -38.429 1.00 73.69 83 THR A N 1
ATOM 648 C CA . THR A 1 83 ? 45.827 -8.924 -37.706 1.00 73.69 83 THR A CA 1
ATOM 649 C C . THR A 1 83 ? 45.247 -7.888 -36.743 1.00 73.69 83 THR A C 1
ATOM 651 O O . THR A 1 83 ? 45.635 -7.844 -35.574 1.00 73.69 83 THR A O 1
ATOM 654 N N . ALA A 1 84 ? 44.254 -7.116 -37.190 1.00 74.50 84 ALA A N 1
ATOM 655 C CA . ALA A 1 84 ? 43.587 -6.110 -36.371 1.00 74.50 84 ALA A CA 1
ATOM 656 C C . ALA A 1 84 ? 42.778 -6.749 -35.227 1.00 74.50 84 ALA A C 1
ATOM 658 O O . ALA A 1 84 ? 42.797 -6.250 -34.102 1.00 74.50 84 ALA A O 1
ATOM 659 N N . THR A 1 85 ? 42.147 -7.907 -35.463 1.00 72.81 85 THR A N 1
ATOM 660 C CA . THR A 1 85 ? 41.450 -8.668 -34.409 1.00 72.81 85 THR A CA 1
ATOM 661 C C . THR A 1 85 ? 42.404 -9.159 -33.315 1.00 72.81 85 THR A C 1
ATOM 663 O O . THR A 1 85 ? 42.069 -9.119 -32.130 1.00 72.81 85 THR A O 1
ATOM 666 N N . ARG A 1 86 ? 43.612 -9.607 -33.685 1.00 74.94 86 ARG A N 1
ATOM 667 C CA . ARG A 1 86 ? 44.622 -10.076 -32.720 1.00 74.94 86 ARG A CA 1
ATOM 668 C C . ARG A 1 86 ? 45.168 -8.943 -31.854 1.00 74.94 86 ARG A C 1
ATOM 670 O O . ARG A 1 86 ? 45.278 -9.130 -30.643 1.00 74.94 86 ARG A O 1
ATOM 677 N N . ALA A 1 87 ? 45.444 -7.783 -32.449 1.00 80.50 87 ALA A N 1
ATOM 678 C CA . ALA A 1 87 ? 45.915 -6.608 -31.718 1.00 80.50 87 ALA A CA 1
ATOM 679 C C . ALA A 1 87 ? 44.880 -6.125 -30.687 1.00 80.50 87 ALA A C 1
ATOM 681 O O . ALA A 1 87 ? 45.228 -5.866 -29.535 1.00 80.50 87 ALA A O 1
ATOM 682 N N . LEU A 1 88 ? 43.598 -6.086 -31.068 1.00 72.25 88 LEU A N 1
ATOM 683 C CA . LEU A 1 88 ? 42.523 -5.664 -30.170 1.00 72.25 88 LEU A CA 1
ATOM 684 C C . LEU A 1 88 ? 42.350 -6.632 -28.986 1.00 72.25 88 LEU A C 1
ATOM 686 O O . LEU A 1 88 ? 42.265 -6.196 -27.841 1.00 72.25 88 LEU A O 1
ATOM 690 N N . ASN A 1 89 ? 42.389 -7.945 -29.238 1.00 76.19 89 ASN A N 1
ATOM 691 C CA . ASN A 1 89 ? 42.274 -8.957 -28.181 1.00 76.19 89 ASN A CA 1
ATOM 692 C C . ASN A 1 89 ? 43.463 -8.948 -27.202 1.00 76.19 89 ASN A C 1
ATOM 694 O O . ASN A 1 89 ? 43.282 -9.228 -26.016 1.00 76.19 89 ASN A O 1
ATOM 698 N N . GLN A 1 90 ? 44.676 -8.642 -27.674 1.00 77.19 90 GLN A N 1
ATOM 699 C CA . GLN A 1 90 ? 45.845 -8.476 -26.802 1.00 77.19 90 GLN A CA 1
ATOM 700 C C . GLN A 1 90 ? 45.738 -7.209 -25.948 1.00 77.19 90 GLN A C 1
ATOM 702 O O . GLN A 1 90 ? 46.026 -7.261 -24.753 1.00 77.19 90 GLN A O 1
ATOM 707 N N . ALA A 1 91 ? 45.261 -6.102 -26.528 1.00 76.38 91 ALA A N 1
ATOM 708 C CA . ALA A 1 91 ? 45.037 -4.863 -25.791 1.00 76.38 91 ALA A CA 1
ATOM 709 C C . ALA A 1 91 ? 44.011 -5.057 -24.663 1.00 76.38 91 ALA A C 1
ATOM 711 O O . ALA A 1 91 ? 44.299 -4.704 -23.523 1.00 76.38 91 ALA A O 1
ATOM 712 N N . SER A 1 92 ? 42.873 -5.707 -24.940 1.00 75.88 92 SER A N 1
ATOM 713 C CA . SER A 1 92 ? 41.850 -5.982 -23.920 1.00 75.88 92 SER A CA 1
ATOM 714 C C . SER A 1 92 ? 42.357 -6.881 -22.787 1.00 75.88 92 SER A C 1
ATOM 716 O O . SER A 1 92 ? 42.085 -6.599 -21.623 1.00 75.88 92 SER A O 1
ATOM 718 N N . LYS A 1 93 ? 43.153 -7.918 -23.094 1.00 75.00 93 LYS A N 1
ATOM 719 C CA . LYS A 1 93 ? 43.781 -8.763 -22.060 1.00 75.00 93 LYS A CA 1
ATOM 720 C C . LYS A 1 93 ? 44.746 -7.983 -21.169 1.00 75.00 93 LYS A C 1
ATOM 722 O O . LYS A 1 93 ? 44.782 -8.222 -19.965 1.00 75.00 93 LYS A O 1
ATOM 727 N N . ASN A 1 94 ? 45.515 -7.059 -21.741 1.00 72.56 94 ASN A N 1
ATOM 728 C CA . ASN A 1 94 ? 46.443 -6.240 -20.967 1.00 72.56 94 ASN A CA 1
ATOM 729 C C . ASN A 1 94 ? 45.705 -5.244 -20.066 1.00 72.56 94 ASN A C 1
ATOM 731 O O . ASN A 1 94 ? 46.122 -5.047 -18.929 1.00 72.56 94 ASN A O 1
ATOM 735 N N . THR A 1 95 ? 44.591 -4.667 -20.523 1.00 69.69 95 THR A N 1
ATOM 736 C CA . THR A 1 95 ? 43.755 -3.787 -19.692 1.00 69.69 95 THR A CA 1
ATOM 737 C C . THR A 1 95 ? 43.172 -4.532 -18.486 1.00 69.69 95 THR A C 1
ATOM 739 O O . THR A 1 95 ? 43.295 -4.048 -17.365 1.00 69.69 95 THR A O 1
ATOM 742 N N . GLU A 1 96 ? 42.646 -5.748 -18.674 1.00 69.38 96 GLU A N 1
ATOM 743 C CA . GLU A 1 96 ? 42.123 -6.570 -17.566 1.00 69.38 96 GLU A CA 1
ATOM 744 C C . GLU A 1 96 ? 43.208 -6.993 -16.555 1.00 69.38 96 GLU A C 1
ATOM 746 O O . GLU A 1 96 ? 42.927 -7.150 -15.366 1.00 69.38 96 GLU A O 1
ATOM 751 N N . LEU A 1 97 ? 44.454 -7.190 -17.004 1.00 62.00 97 LEU A N 1
ATOM 752 C CA . LEU A 1 97 ? 45.592 -7.495 -16.127 1.00 62.00 97 LEU A CA 1
ATOM 753 C C . LEU A 1 97 ? 46.033 -6.274 -15.311 1.00 62.00 97 LEU A C 1
ATOM 755 O O . LEU A 1 97 ? 46.363 -6.414 -14.136 1.00 62.00 97 LEU A O 1
ATOM 759 N N . VAL A 1 98 ? 46.010 -5.080 -15.910 1.00 67.00 98 VAL A N 1
ATOM 760 C CA . VAL A 1 98 ? 46.313 -3.823 -15.209 1.00 67.00 98 VAL A CA 1
ATOM 761 C C . VAL A 1 98 ? 45.260 -3.532 -14.142 1.00 67.00 98 VAL A C 1
ATOM 763 O O . VAL A 1 98 ? 45.617 -3.168 -13.028 1.00 67.00 98 VAL A O 1
ATOM 766 N N . GLU A 1 99 ? 43.979 -3.762 -14.434 1.00 64.38 99 GLU A N 1
ATOM 767 C CA . GLU A 1 99 ? 42.893 -3.576 -13.462 1.00 64.38 99 GLU A CA 1
ATOM 768 C C . GLU A 1 99 ? 42.972 -4.559 -12.283 1.00 64.38 99 GLU A C 1
ATOM 770 O O . GLU A 1 99 ? 42.665 -4.183 -11.154 1.00 64.38 99 GLU A O 1
ATOM 775 N N . LYS A 1 100 ? 43.428 -5.798 -12.518 1.00 63.41 100 LYS A N 1
ATOM 776 C CA . LYS A 1 100 ? 43.628 -6.803 -11.459 1.00 63.41 100 LYS A CA 1
ATOM 777 C C . LYS A 1 100 ? 44.869 -6.564 -10.603 1.00 63.41 100 LYS A C 1
ATOM 779 O O . LYS A 1 100 ? 44.863 -6.946 -9.442 1.00 63.41 100 LYS A O 1
ATOM 784 N N . ASN A 1 101 ? 45.912 -5.952 -11.158 1.00 58.47 101 ASN A N 1
ATOM 785 C CA . ASN A 1 101 ? 47.147 -5.654 -10.428 1.00 58.47 101 ASN A CA 1
ATOM 786 C C . ASN A 1 101 ? 47.068 -4.363 -9.596 1.00 58.47 101 ASN A C 1
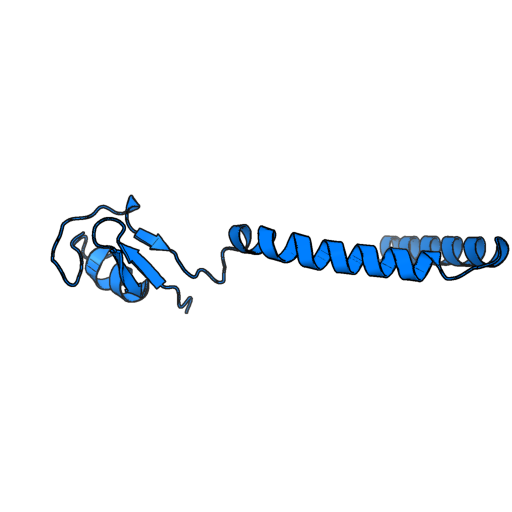ATOM 788 O O . ASN A 1 101 ? 48.001 -4.066 -8.856 1.00 58.47 101 ASN A O 1
ATOM 792 N N . ASN A 1 102 ? 45.988 -3.590 -9.738 1.00 52.69 102 ASN A N 1
ATOM 793 C CA . ASN A 1 102 ? 45.763 -2.330 -9.028 1.00 52.69 102 ASN A CA 1
ATOM 794 C C . ASN A 1 102 ? 44.694 -2.449 -7.916 1.00 52.69 102 ASN A C 1
ATOM 796 O O . ASN A 1 102 ? 44.156 -1.432 -7.474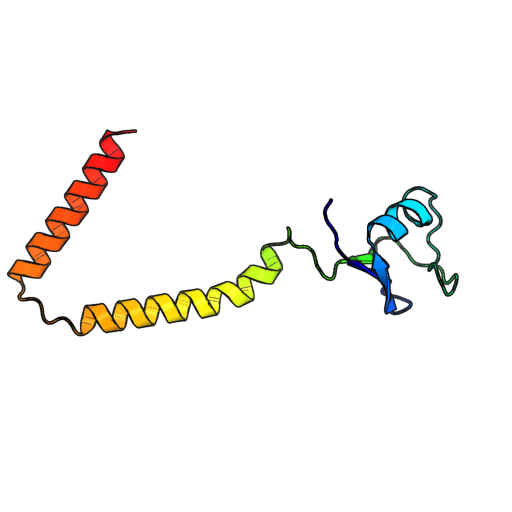 1.00 52.69 102 ASN A O 1
ATOM 800 N N . GLN A 1 103 ? 44.376 -3.682 -7.501 1.00 44.81 103 GLN A N 1
ATOM 801 C CA . GLN A 1 103 ? 43.613 -4.037 -6.296 1.00 44.81 103 GLN A CA 1
ATOM 802 C C . GLN A 1 103 ? 44.542 -4.718 -5.293 1.00 44.81 103 GLN A C 1
ATOM 804 O O . GLN A 1 103 ? 44.338 -4.487 -4.082 1.00 44.81 103 GLN A O 1
#

Radius of gyration: 26.37 Å; chains: 1; bounding box: 63×20×57 Å